Protein AF-A0A4Q3UUU9-F1 (afdb_monomer_lite)

pLDDT: mean 93.36, std 2.57, range [81.19, 96.69]

Foldseek 3Di:
DDDDWQEAEAEDPDDVVLVVCVVCFVVVQVVVCVVVVHNGHDYYHYD

Structure (mmCIF, N/CA/C/O backbone):
data_AF-A0A4Q3UUU9-F1
#
_entry.id   AF-A0A4Q3UUU9-F1
#
loop_
_atom_site.group_PDB
_atom_site.id
_atom_site.type_symbol
_atom_site.label_atom_id
_atom_site.label_alt_id
_atom_site.label_comp_id
_atom_site.label_asym_id
_atom_site.label_entity_id
_atom_site.label_seq_id
_atom_site.pdbx_PDB_ins_code
_atom_site.Cartn_x
_atom_site.Cartn_y
_atom_site.Cartn_z
_atom_site.occupancy
_atom_site.B_iso_or_equiv
_atom_site.auth_seq_id
_atom_site.auth_comp_id
_atom_site.auth_asym_id
_atom_site.auth_atom_id
_atom_site.pdbx_PDB_model_num
ATOM 1 N N . MET A 1 1 ? -5.367 -1.986 -7.745 1.00 81.19 1 MET A N 1
ATOM 2 C CA . MET A 1 1 ? -5.067 -2.087 -6.300 1.00 81.19 1 MET A CA 1
ATOM 3 C C . MET A 1 1 ? -6.344 -2.475 -5.598 1.00 81.19 1 MET A C 1
ATOM 5 O O . MET A 1 1 ? -7.378 -1.903 -5.922 1.00 81.19 1 MET A O 1
ATOM 9 N N . GLN A 1 2 ? -6.292 -3.458 -4.710 1.00 90.38 2 GLN A N 1
ATOM 10 C CA . GLN A 1 2 ? -7.473 -3.966 -4.012 1.00 90.38 2 GLN A CA 1
ATOM 11 C C . GLN A 1 2 ? -7.122 -4.247 -2.553 1.00 90.38 2 GLN A C 1
ATOM 13 O O . GLN A 1 2 ? -6.012 -4.692 -2.267 1.00 90.38 2 GLN A O 1
ATOM 18 N N . ILE A 1 3 ? -8.051 -3.968 -1.640 1.00 90.25 3 ILE A N 1
ATOM 19 C CA . ILE A 1 3 ? -7.892 -4.244 -0.209 1.00 90.25 3 ILE A CA 1
ATOM 20 C C . ILE A 1 3 ? -8.731 -5.475 0.133 1.00 90.25 3 ILE A C 1
ATOM 22 O O . ILE A 1 3 ? -9.922 -5.516 -0.167 1.00 90.25 3 ILE A O 1
ATOM 26 N N . PHE A 1 4 ? -8.107 -6.458 0.775 1.00 92.31 4 PHE A N 1
ATOM 27 C CA . PHE A 1 4 ? -8.739 -7.671 1.280 1.00 92.31 4 PHE A CA 1
ATOM 28 C C . PHE A 1 4 ? -8.449 -7.778 2.779 1.00 92.31 4 PHE A C 1
ATOM 30 O O . PHE A 1 4 ? -7.373 -8.220 3.181 1.00 92.31 4 PHE A O 1
ATOM 37 N N . GLY A 1 5 ? -9.393 -7.330 3.610 1.00 90.38 5 GLY A N 1
ATOM 38 C CA . GLY A 1 5 ? -9.196 -7.254 5.061 1.00 90.38 5 GLY A CA 1
ATOM 39 C C . GLY A 1 5 ? -8.047 -6.311 5.424 1.00 90.38 5 GLY A C 1
ATOM 40 O O . GLY A 1 5 ? -8.082 -5.131 5.081 1.00 90.38 5 GLY A O 1
ATOM 41 N N . ASP A 1 6 ? -7.018 -6.838 6.088 1.00 93.19 6 ASP A N 1
ATOM 42 C CA . ASP A 1 6 ? -5.800 -6.109 6.466 1.00 93.19 6 ASP A CA 1
ATOM 43 C C . ASP A 1 6 ? -4.707 -6.101 5.380 1.00 93.19 6 ASP A C 1
ATOM 45 O O . ASP A 1 6 ? -3.604 -5.592 5.605 1.00 93.19 6 ASP A O 1
ATOM 49 N N . LYS A 1 7 ? -4.989 -6.653 4.193 1.00 94.56 7 LYS A N 1
ATOM 50 C CA . LYS A 1 7 ? -4.005 -6.801 3.117 1.00 94.56 7 LYS A CA 1
ATOM 51 C C . LYS A 1 7 ? -4.306 -5.894 1.935 1.00 94.56 7 LYS A C 1
ATOM 53 O O . LYS A 1 7 ? -5.421 -5.883 1.419 1.00 94.56 7 LYS A O 1
ATOM 58 N N . LEU A 1 8 ? -3.291 -5.189 1.446 1.00 94.25 8 LEU A N 1
ATOM 59 C CA . LEU A 1 8 ? -3.351 -4.435 0.195 1.00 94.25 8 LEU A CA 1
ATOM 60 C C . LEU A 1 8 ? -2.633 -5.206 -0.914 1.00 94.25 8 LEU A C 1
ATOM 62 O O . LEU A 1 8 ? -1.436 -5.468 -0.823 1.00 94.25 8 LEU A O 1
ATOM 66 N N . VAL A 1 9 ? -3.347 -5.520 -1.990 1.00 94.94 9 VAL A N 1
ATOM 67 C CA . VAL A 1 9 ? -2.793 -6.179 -3.174 1.00 94.94 9 VAL A CA 1
ATOM 68 C C . VAL A 1 9 ? -2.549 -5.145 -4.270 1.00 94.94 9 VAL A C 1
ATOM 70 O O . VAL A 1 9 ? -3.457 -4.421 -4.701 1.00 94.94 9 VAL A O 1
ATOM 73 N N . VAL A 1 10 ? -1.300 -5.085 -4.727 1.00 93.62 10 VAL A N 1
ATOM 74 C CA . VAL A 1 10 ? -0.848 -4.233 -5.827 1.00 93.62 10 VAL A CA 1
ATOM 75 C C . VAL A 1 10 ? -0.296 -5.132 -6.924 1.00 93.62 10 VAL A C 1
ATOM 77 O O . VAL A 1 10 ? 0.683 -5.839 -6.718 1.00 93.62 10 VAL A O 1
ATOM 80 N N . THR A 1 11 ? -0.921 -5.096 -8.094 1.00 93.31 11 THR A N 1
ATOM 81 C CA . THR A 1 11 ? -0.481 -5.856 -9.266 1.00 93.31 11 THR A CA 1
ATOM 82 C C . THR A 1 11 ? 0.203 -4.907 -10.235 1.00 93.31 11 THR A C 1
ATOM 84 O O . THR A 1 11 ? -0.345 -3.843 -10.537 1.00 93.31 11 THR A O 1
ATOM 87 N N . THR A 1 12 ? 1.387 -5.271 -10.721 1.00 91.75 12 THR A N 1
ATOM 88 C CA . THR A 1 12 ? 2.077 -4.524 -11.776 1.00 91.7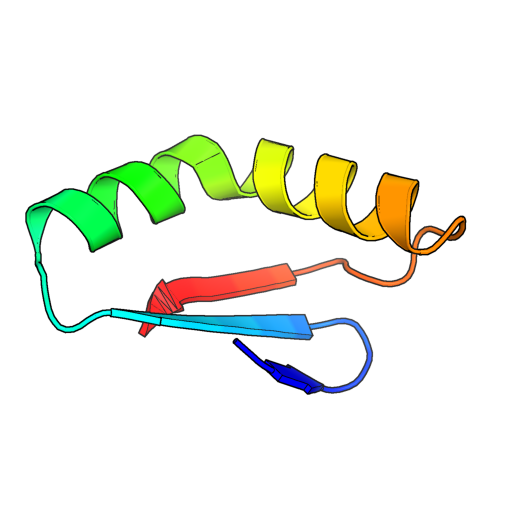5 12 THR A CA 1
ATOM 89 C C . THR A 1 12 ? 2.764 -5.466 -12.753 1.00 91.75 12 THR A C 1
ATOM 91 O O . THR A 1 12 ? 3.462 -6.396 -12.366 1.00 91.75 12 THR A O 1
ATOM 94 N N . ASN A 1 13 ? 2.613 -5.201 -14.050 1.00 92.19 13 ASN A N 1
ATOM 95 C CA . ASN A 1 13 ? 3.289 -5.967 -15.100 1.00 92.19 13 ASN A CA 1
ATOM 96 C C . ASN A 1 13 ? 4.717 -5.469 -15.380 1.00 92.19 13 ASN A C 1
ATOM 98 O O . ASN A 1 13 ? 5.429 -6.060 -16.189 1.00 92.19 13 ASN A O 1
ATOM 102 N N . VAL A 1 14 ? 5.145 -4.382 -14.732 1.00 94.56 14 VAL A N 1
ATOM 103 C CA . VAL A 1 14 ? 6.443 -3.745 -14.971 1.00 94.56 14 VAL A CA 1
ATOM 104 C C . VAL A 1 14 ? 7.431 -4.147 -13.875 1.00 94.56 14 VAL A C 1
ATOM 106 O O . VAL A 1 14 ? 7.301 -3.738 -12.721 1.00 94.56 14 VAL A O 1
ATOM 109 N N . ALA A 1 15 ? 8.450 -4.925 -14.246 1.00 89.81 15 ALA A N 1
ATOM 110 C CA . ALA A 1 15 ? 9.461 -5.460 -13.329 1.00 89.81 15 ALA A CA 1
ATOM 111 C C . ALA A 1 15 ? 10.189 -4.407 -12.456 1.00 89.81 15 ALA A C 1
ATOM 113 O O . ALA A 1 15 ? 10.225 -4.597 -11.238 1.00 89.81 15 ALA A O 1
ATOM 114 N N . PRO A 1 16 ? 10.724 -3.287 -12.991 1.00 92.62 16 PRO A N 1
ATOM 115 C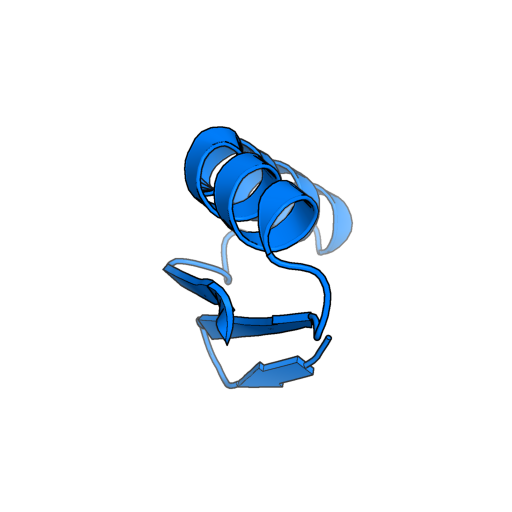 CA . PRO A 1 16 ? 11.395 -2.287 -12.152 1.00 92.62 16 PRO A CA 1
ATOM 116 C C . PRO A 1 16 ? 10.435 -1.616 -11.162 1.00 92.62 16 PRO A C 1
ATOM 118 O O . PRO A 1 16 ? 10.785 -1.399 -10.004 1.00 92.62 16 PRO A O 1
ATOM 121 N N . LEU A 1 17 ? 9.187 -1.380 -11.576 1.00 93.12 17 LEU A N 1
ATOM 122 C CA . LEU A 1 17 ? 8.160 -0.826 -10.697 1.00 93.12 17 LEU A CA 1
ATOM 123 C C . LEU A 1 17 ? 7.825 -1.797 -9.556 1.00 93.12 17 LEU A C 1
ATOM 125 O O . LEU A 1 17 ? 7.629 -1.373 -8.422 1.00 93.12 17 LEU A O 1
ATOM 129 N N . LYS A 1 18 ? 7.823 -3.109 -9.827 1.00 93.81 18 LYS A N 1
ATOM 130 C CA . LYS A 1 18 ? 7.653 -4.141 -8.798 1.00 93.81 18 LYS A CA 1
ATOM 131 C C . LYS A 1 18 ? 8.726 -4.028 -7.711 1.00 93.81 18 LYS A C 1
ATOM 133 O O . LYS A 1 18 ? 8.389 -4.054 -6.531 1.00 93.81 18 LYS A O 1
ATOM 138 N N . GLN A 1 19 ? 9.996 -3.875 -8.095 1.00 93.62 19 GLN A N 1
ATOM 139 C CA . GLN A 1 19 ? 11.101 -3.725 -7.140 1.00 93.62 19 GLN A CA 1
ATOM 140 C C . GLN A 1 19 ? 10.980 -2.440 -6.318 1.00 93.62 19 GLN A C 1
ATOM 142 O O . GLN A 1 19 ? 11.161 -2.472 -5.102 1.00 93.62 19 GLN A O 1
ATOM 147 N N . GLU A 1 20 ? 10.623 -1.330 -6.959 1.00 94.25 20 GLU A N 1
ATOM 148 C CA . GLU A 1 20 ? 10.429 -0.056 -6.271 1.00 94.25 20 GLU A CA 1
ATOM 149 C C . GLU A 1 20 ? 9.273 -0.122 -5.257 1.00 94.25 20 GLU A C 1
ATOM 151 O O . GLU A 1 20 ? 9.414 0.329 -4.118 1.00 94.25 20 GLU A O 1
ATOM 156 N N . LEU A 1 21 ? 8.156 -0.757 -5.625 1.00 94.00 21 LEU A N 1
ATOM 157 C CA . LEU A 1 21 ? 7.021 -0.989 -4.727 1.00 94.00 21 LEU A CA 1
ATOM 158 C C . LEU A 1 21 ? 7.384 -1.914 -3.558 1.00 94.00 21 LEU A C 1
ATOM 160 O O . LEU A 1 21 ? 6.931 -1.683 -2.438 1.00 94.00 21 LEU A O 1
ATOM 164 N N . MET A 1 22 ? 8.208 -2.942 -3.794 1.00 92.75 22 MET A N 1
ATOM 165 C CA . MET A 1 22 ? 8.711 -3.805 -2.720 1.00 92.75 22 MET A CA 1
ATOM 166 C C . MET A 1 22 ? 9.600 -3.034 -1.743 1.00 92.75 22 MET A C 1
ATO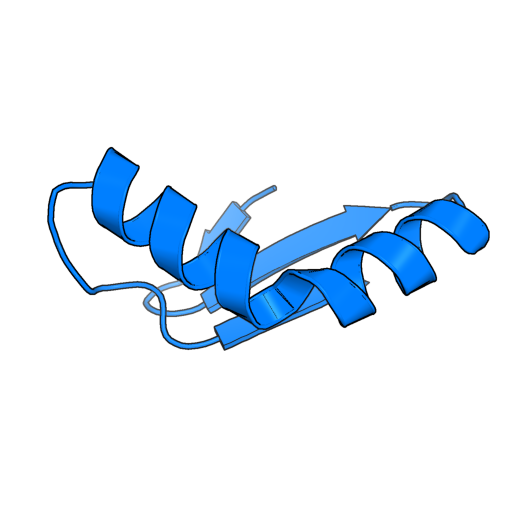M 168 O O . MET A 1 22 ? 9.450 -3.196 -0.535 1.00 92.75 22 MET A O 1
ATOM 172 N N . TYR A 1 23 ? 10.490 -2.176 -2.246 1.00 95.31 23 TYR A N 1
ATOM 173 C CA . TYR A 1 23 ? 11.354 -1.352 -1.401 1.00 95.31 23 TYR A CA 1
ATOM 174 C C . TYR A 1 23 ? 10.546 -0.342 -0.574 1.00 95.31 23 TYR A C 1
ATOM 176 O O . TYR A 1 23 ? 10.815 -0.125 0.604 1.00 95.31 23 TYR A O 1
ATOM 184 N N . GLN A 1 24 ? 9.497 0.236 -1.163 1.00 95.19 24 GLN A N 1
ATOM 185 C CA . GLN A 1 24 ? 8.637 1.220 -0.502 1.00 95.19 24 GLN A CA 1
ATOM 186 C C . GLN A 1 24 ? 7.455 0.605 0.266 1.00 95.19 24 GLN A C 1
ATOM 188 O O . GLN A 1 24 ? 6.558 1.334 0.696 1.00 95.19 24 GLN A O 1
ATOM 193 N N . LYS A 1 25 ? 7.439 -0.717 0.474 1.00 94.31 25 LYS A N 1
ATOM 194 C CA . LYS A 1 25 ? 6.301 -1.452 1.046 1.00 94.31 25 LYS A CA 1
ATOM 195 C C . LYS A 1 25 ? 5.813 -0.879 2.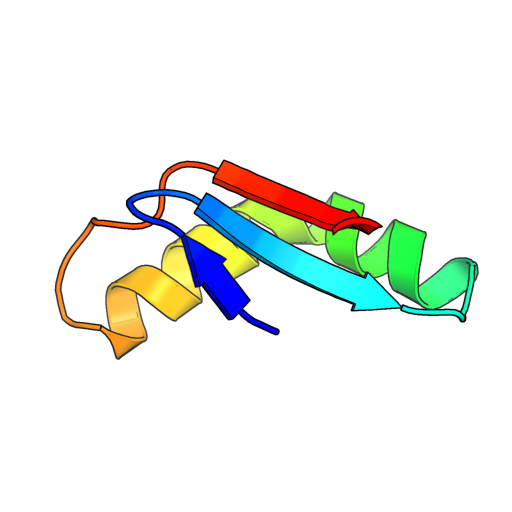382 1.00 94.31 25 LYS A C 1
ATOM 197 O O . LYS A 1 25 ? 4.614 -0.669 2.552 1.00 94.31 25 LYS A O 1
ATOM 202 N N . GLU A 1 26 ? 6.720 -0.571 3.309 1.00 94.75 26 GLU A N 1
ATOM 203 C CA . GLU A 1 26 ? 6.362 0.014 4.612 1.00 94.75 26 GLU A CA 1
ATOM 204 C C . GLU A 1 26 ? 5.736 1.404 4.484 1.00 94.75 26 GLU A C 1
ATOM 206 O O . GLU A 1 26 ? 4.739 1.715 5.136 1.00 94.75 26 GLU A O 1
ATOM 211 N N . LYS A 1 27 ? 6.282 2.236 3.595 1.00 95.69 27 LYS A N 1
ATOM 212 C CA . LYS A 1 27 ? 5.766 3.582 3.346 1.00 95.69 27 LYS A CA 1
ATOM 213 C C . LYS A 1 27 ? 4.368 3.527 2.732 1.00 95.69 27 LYS A C 1
ATOM 215 O O . LYS A 1 27 ? 3.516 4.329 3.102 1.00 95.69 27 LYS A O 1
ATOM 220 N N . ILE A 1 28 ? 4.108 2.558 1.851 1.00 95.06 28 ILE A N 1
AT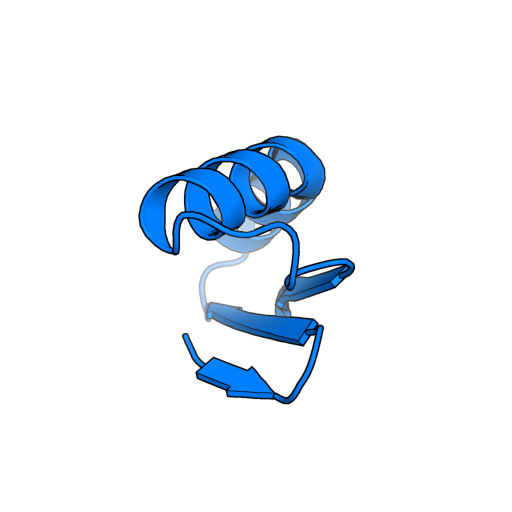OM 221 C CA . ILE A 1 28 ? 2.773 2.319 1.285 1.00 95.06 28 ILE A CA 1
ATOM 222 C C . ILE A 1 28 ? 1.785 1.968 2.403 1.00 95.06 28 ILE A C 1
ATOM 224 O O . ILE A 1 28 ? 0.721 2.576 2.475 1.00 95.06 28 ILE A O 1
ATOM 228 N N . ILE A 1 29 ? 2.149 1.058 3.313 1.00 95.62 29 ILE A N 1
ATOM 229 C CA . ILE A 1 29 ? 1.307 0.701 4.467 1.00 95.62 29 ILE A CA 1
ATOM 230 C C . ILE A 1 29 ? 0.962 1.945 5.293 1.00 95.62 29 ILE A C 1
ATOM 232 O O . ILE A 1 29 ? -0.206 2.173 5.605 1.00 95.62 29 ILE A O 1
ATOM 236 N N . GLN A 1 30 ? 1.957 2.767 5.632 1.00 96.69 30 GLN A N 1
ATOM 237 C CA . GLN A 1 30 ? 1.741 3.980 6.425 1.00 96.69 30 GLN A CA 1
ATOM 238 C C . GLN A 1 30 ? 0.796 4.955 5.719 1.00 96.69 30 GLN A C 1
ATOM 240 O O . GLN A 1 30 ? -0.199 5.373 6.304 1.00 96.69 30 GLN A O 1
ATOM 245 N N . ARG A 1 31 ? 1.065 5.261 4.445 1.00 94.62 31 ARG A N 1
ATOM 246 C CA . ARG A 1 31 ? 0.268 6.197 3.640 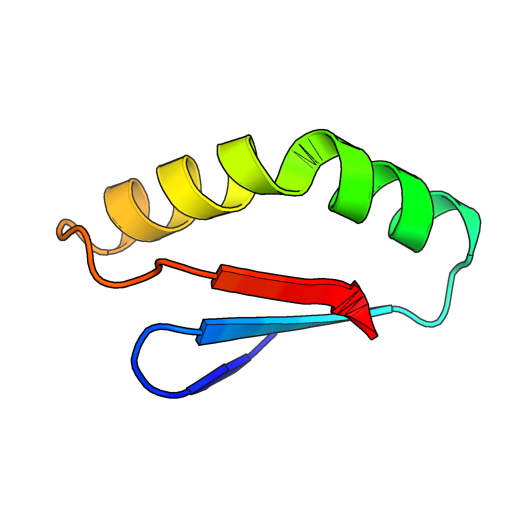1.00 94.62 31 ARG A CA 1
ATOM 247 C C . ARG A 1 31 ? -1.172 5.744 3.460 1.00 94.62 31 ARG A C 1
ATOM 249 O O . ARG A 1 31 ? -2.079 6.563 3.526 1.00 94.62 31 ARG A O 1
ATOM 256 N N . VAL A 1 32 ? -1.388 4.452 3.231 1.00 94.12 32 VAL A N 1
ATOM 257 C CA . VAL A 1 32 ? -2.739 3.920 3.038 1.00 94.12 32 VAL A CA 1
ATOM 258 C C . VAL A 1 32 ? -3.513 3.949 4.350 1.00 94.12 32 VAL A C 1
ATOM 260 O O . VAL A 1 32 ? -4.654 4.388 4.362 1.00 94.12 32 VAL A O 1
ATOM 263 N N . ASN A 1 33 ? -2.894 3.573 5.468 1.00 95.75 33 ASN A N 1
ATOM 264 C CA . ASN A 1 33 ? -3.534 3.699 6.778 1.00 95.75 33 ASN A CA 1
ATOM 265 C C . ASN A 1 33 ? -3.839 5.154 7.159 1.00 95.75 33 ASN A C 1
ATOM 267 O O . ASN A 1 33 ? -4.901 5.431 7.710 1.00 95.75 33 ASN A O 1
ATOM 271 N N . GLU A 1 34 ? -2.932 6.080 6.845 1.00 96.19 34 GLU A N 1
ATOM 272 C CA . GLU A 1 34 ? -3.131 7.521 7.032 1.00 96.19 34 GLU A CA 1
ATOM 273 C C . GLU A 1 34 ? -4.322 8.021 6.202 1.00 96.19 34 GLU A C 1
ATOM 275 O O . GLU A 1 34 ? -5.216 8.665 6.745 1.00 96.19 34 GLU A O 1
ATOM 280 N N . ALA A 1 35 ? -4.398 7.638 4.923 1.00 93.25 35 ALA A N 1
ATOM 281 C CA . ALA A 1 35 ? -5.511 7.987 4.041 1.00 93.25 35 ALA A CA 1
ATOM 282 C C . ALA A 1 35 ? -6.851 7.364 4.474 1.00 93.25 35 ALA A C 1
ATOM 284 O O . ALA A 1 35 ? -7.905 7.954 4.248 1.00 93.25 35 ALA A O 1
ATOM 285 N N . LEU A 1 36 ? -6.822 6.186 5.103 1.00 91.00 36 LEU A N 1
ATOM 286 C CA . LEU A 1 36 ? -8.008 5.529 5.658 1.00 91.00 36 LEU A CA 1
ATOM 287 C C . LEU A 1 36 ? -8.419 6.096 7.029 1.00 91.00 36 LEU A C 1
ATOM 289 O O . LEU A 1 36 ? -9.517 5.798 7.495 1.00 91.00 36 LEU A O 1
ATOM 293 N N . GLY A 1 37 ? -7.554 6.875 7.690 1.00 94.50 37 GLY A N 1
ATOM 294 C CA . GLY A 1 37 ? -7.772 7.387 9.047 1.00 94.50 37 GLY A CA 1
ATOM 295 C C . GLY A 1 37 ? -7.691 6.319 10.145 1.00 94.50 37 GLY A C 1
ATOM 296 O O . GLY A 1 37 ? -8.052 6.581 11.290 1.00 94.50 37 GLY A O 1
ATOM 297 N N . GLN A 1 38 ? -7.234 5.107 9.817 1.00 91.50 38 GLN A N 1
ATOM 298 C CA . GLN A 1 38 ? -7.163 3.970 10.735 1.00 91.50 38 GLN A CA 1
ATOM 299 C C . GLN A 1 38 ? -6.098 2.963 10.293 1.00 91.50 38 GLN A C 1
ATOM 301 O O . GLN A 1 38 ? -5.855 2.765 9.104 1.00 91.50 38 GLN A O 1
ATOM 306 N N . LYS A 1 39 ? -5.464 2.299 11.268 1.00 92.94 39 LYS A N 1
ATOM 307 C CA . LYS A 1 39 ? -4.383 1.325 11.048 1.00 92.94 39 LYS A CA 1
ATOM 308 C C . LYS A 1 39 ? -4.932 -0.076 10.734 1.00 92.94 39 LYS A C 1
ATOM 310 O O . LYS A 1 39 ? -4.798 -0.982 11.551 1.00 92.94 39 LYS A O 1
ATOM 315 N N . ILE A 1 40 ? -5.571 -0.236 9.575 1.00 94.31 40 ILE A N 1
ATOM 316 C CA . ILE A 1 40 ? -6.109 -1.520 9.093 1.00 94.31 40 ILE A CA 1
ATOM 317 C C . ILE A 1 40 ? -5.074 -2.319 8.295 1.00 94.31 40 ILE A C 1
ATOM 319 O O . ILE A 1 40 ? -4.954 -3.524 8.488 1.00 94.31 40 ILE A O 1
ATOM 323 N N . ILE A 1 41 ? -4.341 -1.682 7.382 1.00 95.81 41 ILE A N 1
ATOM 324 C CA . ILE A 1 41 ? -3.422 -2.378 6.480 1.00 95.81 41 ILE A CA 1
ATOM 325 C C . ILE A 1 41 ? -2.179 -2.803 7.255 1.00 95.81 41 ILE A C 1
ATOM 327 O O . ILE A 1 41 ? -1.462 -1.962 7.797 1.00 95.81 41 ILE A O 1
ATOM 331 N N . ARG A 1 42 ? -1.911 -4.105 7.297 1.00 95.12 42 ARG A N 1
ATOM 332 C CA . ARG A 1 42 ? -0.742 -4.702 7.963 1.00 95.12 42 ARG A CA 1
ATOM 333 C C . ARG A 1 42 ? 0.244 -5.274 6.963 1.00 95.12 42 ARG A C 1
ATOM 335 O O . ARG A 1 42 ? 1.439 -5.331 7.237 1.00 95.12 42 ARG A O 1
ATOM 342 N N . GLU A 1 43 ? -0.246 -5.665 5.794 1.00 94.75 43 GLU A N 1
ATOM 343 C CA . GLU A 1 43 ? 0.561 -6.310 4.775 1.00 94.75 43 GLU A CA 1
ATOM 344 C C . GLU A 1 43 ? 0.230 -5.767 3.386 1.00 94.75 43 GLU A C 1
ATOM 346 O O . GLU A 1 43 ? -0.922 -5.533 3.032 1.00 94.75 43 GLU A O 1
ATOM 351 N N . VAL A 1 44 ? 1.271 -5.590 2.578 1.00 94.94 44 VAL A N 1
ATOM 352 C CA . VAL A 1 44 ? 1.151 -5.256 1.157 1.00 94.94 44 VAL A CA 1
ATOM 353 C C . VAL A 1 44 ? 1.739 -6.399 0.336 1.00 94.94 44 VAL A C 1
ATOM 355 O O . VAL A 1 44 ? 2.881 -6.813 0.556 1.00 94.94 44 VAL A O 1
ATOM 358 N N . ILE A 1 45 ? 0.969 -6.913 -0.612 1.00 94.06 45 ILE A N 1
ATOM 359 C CA . ILE A 1 45 ? 1.362 -8.000 -1.508 1.00 94.06 45 ILE A CA 1
ATOM 360 C C . ILE A 1 45 ? 1.550 -7.404 -2.901 1.00 94.06 45 ILE A C 1
ATOM 362 O O . ILE A 1 45 ? 0.618 -6.815 -3.449 1.00 94.06 45 ILE A O 1
ATOM 366 N N . ILE A 1 46 ? 2.753 -7.555 -3.463 1.00 93.88 46 ILE A N 1
ATOM 367 C CA . ILE A 1 46 ? 3.075 -7.090 -4.815 1.00 93.88 46 ILE A CA 1
ATOM 368 C C . ILE A 1 46 ? 3.097 -8.293 -5.769 1.00 93.88 46 ILE A C 1
ATOM 370 O O . ILE A 1 46 ? 3.970 -9.157 -5.640 1.00 93.88 46 ILE A O 1
ATOM 374 N N . GLN A 1 47 ? 2.155 -8.341 -6.716 1.00 87.75 47 GLN A N 1
ATOM 375 C CA . GLN A 1 47 ? 2.067 -9.370 -7.764 1.00 87.75 47 GLN A CA 1
ATOM 376 C C . GLN A 1 47 ? 2.656 -8.877 -9.081 1.00 87.75 47 GLN A C 1
ATOM 378 O O . GLN A 1 47 ? 2.251 -7.787 -9.541 1.00 87.75 47 GLN A O 1
#

Sequence (47 aa):
MQIFGDKLVVTTNVAPLKQELMYQKEKIIQRVNEALGQKIIREVIIQ

Secondary structure (DSSP, 8-state):
-EEETTEEEE--S-HHHHHHHHHTHHHHHHHHHHHHTS----EEEE-

Radius of gyration: 10.42 Å; chains: 1; bounding box: 21×17×26 Å